Protein AF-A0A7S4MJK7-F1 (afdb_monomer_lite)

Foldseek 3Di:
DPPDPDDPVNVVVCVVCVVVCVVLVPQDDCPPPVNPSSVVVVVVVLVVVVVVQLVVLQVVCVVVVHDSVVSCVVCVCCVQVVVLVVVLVVLCVVDPVSPVSVVSVVVSVCCCCCVVPVVVVVVQVVCCVVPVPPCPVVVCVVCVPPPPDDPPDDSD

Organism: NCBI:txid72548

Secondary structure (DSSP, 8-state):
---PPPPHHHHHHHHHHHHHHHHHTTSPPTTGGGGHHHHHHHHHHHHHHHHHHHHHHHHHHHHHT--HHHHHHHHHHHHHHHHHHHHHHHHHHH-TT-HHHHHHHHHHHHHIIIIIIIHHHHHHHHHHHHH-TT-HHHHHHHHTTSTT--TT----

Sequence (156 aa):
ETDEAPTKVDWVLHSVCLPWKLLFATCPPPTYGGGWYCFGVSLGYIGLVTFFIQEVATMFGCVIGMAKACNAVVFVALGTSLPDTFASRTAAVDEDCADASIGNVTGSNSVNVLLGLGMPWLAAAVYWNFFGTGREDEWRARYMHEPWYSADMPVA

Radius of gyration: 21.7 Å; chains: 1; bounding box: 61×34×51 Å

pLDDT: mean 84.36, std 7.21, range [41.19, 92.62]

InterPro domains:
  IPR004836 Sodium/calcium exchanger protein [PR01259] (40-52)
  IPR004836 Sodium/calcium exchanger protein [PR01259] (53-64)
  IPR004836 Sodium/calcium exchanger protein [PR01259] (66-78)
  IPR004836 Sodium/calcium exchanger protein [PR01259] (79-92)
  IPR004837 Sodium/calcium exchanger membrane region [PF01699] (36-125)
  IPR044880 NCX, central ion-binding domain superfamily [G3DSA:1.20.1420.30] (6-145)
  IPR051171 Calcium/Cation Antiporter [PTHR11878] (4-136)

Structure (mmCIF, N/CA/C/O backbone):
data_AF-A0A7S4MJK7-F1
#
_entry.id   AF-A0A7S4MJK7-F1
#
loop_
_atom_site.group_PDB
_atom_site.id
_atom_site.type_symbol
_atom_site.label_atom_id
_atom_site.label_alt_id
_atom_site.label_comp_id
_atom_site.label_asym_id
_atom_site.label_entity_id
_atom_site.label_seq_id
_atom_site.pdbx_PDB_ins_code
_atom_site.Cartn_x
_atom_site.Cartn_y
_atom_site.Cartn_z
_atom_site.occupancy
_atom_site.B_iso_or_equiv
_atom_site.auth_seq_id
_atom_site.auth_comp_id
_atom_site.auth_asym_id
_atom_site.auth_atom_id
_atom_site.pdbx_PDB_model_num
ATOM 1 N N . GLU A 1 1 ? 24.699 -4.485 -27.325 1.00 41.19 1 GLU A N 1
ATOM 2 C CA . GLU A 1 1 ? 25.136 -4.598 -25.922 1.00 41.19 1 GLU A CA 1
ATOM 3 C C . GLU A 1 1 ? 26.614 -4.270 -25.854 1.00 41.19 1 GLU A C 1
ATOM 5 O O . GLU A 1 1 ? 27.413 -4.956 -26.478 1.00 41.19 1 GLU A O 1
ATOM 10 N N . THR A 1 2 ? 26.974 -3.159 -25.222 1.00 41.41 2 THR A N 1
ATOM 11 C CA . THR A 1 2 ? 28.366 -2.861 -24.876 1.00 41.41 2 THR A CA 1
ATOM 12 C C . THR A 1 2 ? 28.647 -3.513 -23.527 1.00 41.41 2 THR A C 1
ATOM 14 O O . THR A 1 2 ? 28.082 -3.083 -22.525 1.00 41.41 2 THR A O 1
ATOM 17 N N . ASP A 1 3 ? 29.478 -4.561 -23.519 1.00 54.44 3 ASP A N 1
ATOM 18 C CA . ASP A 1 3 ? 30.067 -5.173 -22.318 1.00 54.44 3 ASP A CA 1
ATOM 19 C C . ASP A 1 3 ? 30.994 -4.157 -21.626 1.00 54.44 3 ASP A C 1
ATOM 21 O O . ASP A 1 3 ? 32.219 -4.186 -21.759 1.00 54.44 3 ASP A O 1
ATOM 25 N N . GLU A 1 4 ? 30.406 -3.191 -20.927 1.00 68.31 4 GLU A N 1
ATOM 26 C CA . GLU A 1 4 ? 31.140 -2.297 -20.042 1.00 68.31 4 GLU A CA 1
ATOM 27 C C . GLU A 1 4 ? 31.339 -3.011 -18.698 1.00 68.31 4 GLU A C 1
ATOM 29 O O . GLU A 1 4 ? 30.401 -3.570 -18.126 1.00 68.31 4 GLU A O 1
ATOM 34 N N . ALA A 1 5 ? 32.582 -3.068 -18.211 1.00 76.50 5 ALA A N 1
ATOM 35 C CA . ALA A 1 5 ? 32.889 -3.767 -16.968 1.00 76.50 5 ALA A CA 1
ATOM 36 C C . ALA A 1 5 ? 32.091 -3.151 -15.799 1.00 76.50 5 ALA A C 1
ATOM 38 O O . ALA A 1 5 ? 32.057 -1.924 -15.675 1.00 76.50 5 ALA A O 1
ATOM 39 N N . PRO A 1 6 ? 31.483 -3.970 -14.919 1.00 75.69 6 PRO A N 1
ATOM 40 C CA . PRO A 1 6 ? 30.599 -3.478 -13.869 1.00 75.69 6 PRO A CA 1
ATOM 41 C C . PRO A 1 6 ? 31.327 -2.499 -12.949 1.00 75.69 6 PRO A C 1
ATOM 43 O O . PRO A 1 6 ? 32.404 -2.784 -12.411 1.00 75.69 6 PRO A O 1
ATOM 46 N N . THR A 1 7 ? 30.709 -1.341 -12.741 1.00 86.44 7 THR A N 1
ATOM 47 C CA . THR A 1 7 ? 31.225 -0.289 -11.870 1.00 86.44 7 THR A CA 1
ATOM 48 C C . THR A 1 7 ? 31.225 -0.788 -10.421 1.00 86.44 7 THR A C 1
ATOM 50 O O . THR A 1 7 ? 30.446 -1.660 -10.034 1.00 86.44 7 THR A O 1
ATOM 53 N N . LYS A 1 8 ? 32.069 -0.220 -9.547 1.00 85.31 8 LYS A N 1
ATOM 54 C CA . LYS A 1 8 ? 32.051 -0.547 -8.101 1.00 85.31 8 LYS A CA 1
ATOM 55 C C . LYS A 1 8 ? 30.657 -0.377 -7.480 1.00 85.31 8 LYS A C 1
ATOM 57 O O . LYS A 1 8 ? 30.301 -1.105 -6.559 1.00 85.31 8 LYS A O 1
ATOM 62 N N . VAL A 1 9 ? 29.879 0.568 -8.007 1.00 84.69 9 VAL A N 1
ATOM 63 C CA . VAL A 1 9 ? 28.481 0.806 -7.633 1.00 84.69 9 VAL A CA 1
ATOM 64 C C . VAL A 1 9 ? 27.597 -0.385 -8.014 1.00 84.69 9 VAL A C 1
ATOM 66 O O . VAL A 1 9 ? 26.815 -0.830 -7.179 1.00 84.69 9 VAL A O 1
ATOM 69 N N . ASP A 1 10 ? 27.782 -0.973 -9.196 1.00 84.31 10 ASP A N 1
ATOM 70 C CA . ASP A 1 10 ? 27.015 -2.139 -9.655 1.00 84.31 10 ASP A CA 1
ATOM 71 C C . ASP A 1 10 ? 27.277 -3.366 -8.781 1.00 84.31 10 ASP A C 1
ATOM 73 O O . ASP A 1 10 ? 26.349 -4.090 -8.432 1.00 84.31 10 ASP A O 1
ATOM 77 N N . TRP A 1 11 ? 28.524 -3.566 -8.347 1.00 84.19 11 TRP A N 1
ATOM 78 C CA . TRP A 1 11 ? 28.881 -4.641 -7.415 1.00 84.19 11 TRP A CA 1
ATOM 79 C C . TRP A 1 11 ? 28.247 -4.475 -6.032 1.00 84.19 11 TRP A C 1
ATOM 81 O O . TRP A 1 11 ? 27.766 -5.449 -5.442 1.00 84.19 11 TRP A O 1
ATOM 91 N N . VAL A 1 12 ? 28.217 -3.246 -5.513 1.00 89.38 12 VAL A N 1
ATOM 92 C CA . VAL A 1 12 ? 27.559 -2.938 -4.237 1.00 89.38 12 VAL A CA 1
ATOM 93 C C . VAL A 1 12 ? 26.049 -3.140 -4.359 1.00 89.38 12 VAL A C 1
ATOM 95 O O . VAL A 1 12 ? 25.461 -3.850 -3.544 1.00 89.38 12 VAL A O 1
ATOM 98 N N . LEU A 1 13 ? 25.426 -2.597 -5.408 1.00 84.12 13 LEU A N 1
ATOM 99 C CA . LEU A 1 13 ? 23.997 -2.763 -5.679 1.00 84.12 13 LEU A CA 1
ATOM 100 C C . LEU A 1 13 ? 23.624 -4.234 -5.867 1.00 84.12 13 LEU A C 1
ATOM 102 O O . LEU A 1 13 ? 22.617 -4.688 -5.322 1.00 84.12 13 LEU A O 1
ATOM 106 N N . HIS A 1 14 ? 24.452 -5.000 -6.581 1.00 85.31 14 HIS A N 1
ATOM 107 C CA . HIS A 1 14 ? 24.246 -6.429 -6.769 1.00 85.31 14 HIS A CA 1
ATOM 108 C C . HIS A 1 14 ? 24.259 -7.169 -5.432 1.00 85.31 14 HIS A C 1
ATOM 110 O O . HIS A 1 14 ? 23.357 -7.961 -5.184 1.00 85.31 14 HIS A O 1
ATOM 116 N N . SER A 1 15 ? 25.228 -6.874 -4.562 1.00 88.12 15 SER A N 1
ATOM 117 C CA . SER A 1 15 ? 25.363 -7.507 -3.244 1.00 88.12 15 SER A CA 1
ATOM 118 C C . SER A 1 15 ? 24.182 -7.188 -2.321 1.00 88.12 15 SER A C 1
ATOM 120 O O . SER A 1 15 ? 23.669 -8.079 -1.649 1.00 88.12 15 SER A O 1
ATOM 122 N N . VAL A 1 16 ? 23.703 -5.940 -2.330 1.00 88.25 16 VAL A N 1
ATOM 123 C CA . VAL A 1 16 ? 22.539 -5.504 -1.536 1.00 88.25 16 VAL A CA 1
ATOM 124 C C . VAL A 1 16 ? 21.237 -6.120 -2.056 1.00 88.25 16 VAL A C 1
ATOM 126 O O . VAL A 1 16 ? 20.387 -6.523 -1.267 1.00 88.25 16 VAL A O 1
ATOM 129 N N . CYS A 1 17 ? 21.082 -6.248 -3.375 1.00 85.62 17 CYS A N 1
ATOM 130 C CA . CYS A 1 17 ? 19.888 -6.839 -3.982 1.00 85.62 17 CYS A CA 1
ATOM 131 C C . CYS A 1 17 ? 19.915 -8.374 -4.009 1.00 85.62 17 CYS A C 1
ATOM 133 O O . CYS A 1 17 ? 18.902 -8.987 -4.335 1.00 85.62 17 CYS A O 1
ATOM 135 N N . LEU A 1 18 ? 21.048 -9.012 -3.706 1.00 87.38 18 LEU A N 1
ATOM 136 C CA . LEU A 1 18 ? 21.237 -10.461 -3.830 1.00 87.38 18 LEU A CA 1
ATOM 137 C C . LEU A 1 18 ? 20.228 -11.270 -2.993 1.00 87.38 18 LEU A C 1
ATOM 139 O O . LEU A 1 18 ? 19.605 -12.174 -3.553 1.00 87.38 18 LEU A O 1
ATOM 143 N N . PRO A 1 19 ? 19.967 -10.932 -1.711 1.00 86.38 19 PRO A N 1
ATOM 144 C CA . PRO A 1 19 ? 18.954 -11.627 -0.915 1.00 86.38 19 PRO A CA 1
ATOM 145 C C . PRO A 1 19 ? 17.555 -11.517 -1.529 1.00 86.38 19 PRO A C 1
ATOM 147 O O . PRO A 1 19 ? 16.810 -12.492 -1.556 1.00 86.38 19 PRO A O 1
ATOM 150 N N . TRP A 1 20 ? 17.224 -10.346 -2.079 1.00 82.62 20 TRP A N 1
ATOM 151 C CA . TRP A 1 20 ? 15.952 -10.100 -2.754 1.00 82.62 20 TRP A CA 1
ATOM 152 C C . TRP A 1 20 ? 15.847 -10.930 -4.037 1.00 82.62 20 TRP A C 1
ATOM 154 O O . TRP A 1 20 ? 14.876 -11.650 -4.233 1.00 82.62 20 TRP A O 1
ATOM 164 N N . LYS A 1 21 ? 16.891 -10.938 -4.873 1.00 83.44 21 LYS A N 1
ATOM 165 C CA . LYS A 1 21 ? 16.938 -11.758 -6.093 1.00 83.44 21 LYS A CA 1
ATOM 166 C C . LYS A 1 21 ? 16.749 -13.245 -5.797 1.00 83.44 21 LYS A C 1
ATOM 168 O O . LYS A 1 21 ? 16.014 -13.904 -6.520 1.00 83.44 21 LYS A O 1
ATOM 173 N N . LEU A 1 22 ? 17.367 -13.761 -4.734 1.00 85.44 22 LEU A N 1
ATOM 174 C CA . LEU A 1 22 ? 17.200 -15.156 -4.319 1.00 85.44 22 LEU A CA 1
ATOM 175 C C . LEU A 1 22 ? 15.790 -15.447 -3.795 1.00 85.44 22 LEU A C 1
ATOM 177 O O . LEU A 1 22 ? 15.241 -16.504 -4.093 1.00 85.44 22 LEU A O 1
ATOM 181 N N . LEU A 1 23 ? 15.190 -14.511 -3.058 1.00 83.38 23 LEU A N 1
ATOM 182 C CA . LEU A 1 23 ? 13.820 -14.641 -2.565 1.00 83.38 23 LEU A CA 1
ATOM 183 C C . LEU A 1 23 ? 12.822 -14.744 -3.732 1.00 83.38 23 LEU A C 1
ATOM 185 O O . LEU A 1 23 ? 12.027 -15.682 -3.780 1.00 83.38 23 LEU A O 1
ATOM 189 N N . PHE A 1 24 ? 12.912 -13.833 -4.707 1.00 82.00 24 PHE A N 1
ATOM 190 C CA . PHE A 1 24 ? 12.029 -13.810 -5.881 1.00 82.00 24 PHE A CA 1
ATOM 191 C C . PHE A 1 24 ? 12.379 -14.845 -6.949 1.00 82.00 24 PHE A C 1
ATOM 193 O O . PHE A 1 24 ? 11.539 -15.138 -7.794 1.00 82.00 24 PHE A O 1
ATOM 200 N N . ALA A 1 25 ? 13.563 -15.460 -6.903 1.00 81.88 25 ALA A N 1
ATOM 201 C CA . ALA A 1 25 ? 13.911 -16.573 -7.789 1.00 81.88 25 ALA A CA 1
ATOM 202 C C . ALA A 1 25 ? 13.026 -17.813 -7.567 1.00 81.88 25 ALA A C 1
ATOM 204 O O . ALA A 1 25 ? 12.972 -18.691 -8.424 1.00 81.88 25 ALA A O 1
ATOM 205 N N . THR A 1 26 ? 12.323 -17.888 -6.435 1.00 82.88 26 THR A N 1
ATOM 206 C CA . THR A 1 26 ? 11.341 -18.946 -6.161 1.00 82.88 26 THR A CA 1
ATOM 207 C C . THR A 1 26 ? 9.999 -18.726 -6.870 1.00 82.88 26 THR A C 1
ATOM 209 O O . THR A 1 26 ? 9.176 -19.643 -6.906 1.00 82.88 26 THR A O 1
ATOM 212 N N . CYS A 1 27 ? 9.765 -17.546 -7.461 1.00 82.62 27 CYS A N 1
ATOM 213 C CA . CYS A 1 27 ? 8.586 -17.307 -8.283 1.00 82.62 27 CYS A CA 1
ATOM 214 C C . CYS A 1 27 ? 8.628 -18.210 -9.529 1.00 82.62 27 CYS A C 1
ATOM 216 O O . CYS A 1 27 ? 9.633 -18.222 -10.246 1.00 82.62 27 CYS A O 1
ATOM 218 N N . PRO A 1 28 ? 7.553 -18.966 -9.815 1.00 82.50 28 PRO A N 1
ATOM 219 C CA . PRO A 1 28 ? 7.525 -19.859 -10.961 1.00 82.50 28 PRO A CA 1
ATOM 220 C C . PRO A 1 28 ? 7.600 -19.057 -12.268 1.00 82.50 28 PRO A C 1
ATOM 222 O O . PRO A 1 28 ? 7.060 -17.951 -12.341 1.00 82.50 28 PRO A O 1
ATOM 225 N N . PRO A 1 29 ? 8.237 -19.604 -13.318 1.00 81.81 29 PRO A N 1
ATOM 226 C CA . PRO A 1 29 ? 8.400 -18.893 -14.575 1.00 81.81 29 PRO A CA 1
ATOM 227 C C . PRO A 1 29 ? 7.040 -18.599 -15.235 1.00 81.81 29 PRO A C 1
ATOM 229 O O . PRO A 1 29 ? 6.120 -19.423 -15.170 1.00 81.81 29 PRO A O 1
ATOM 232 N N . PRO A 1 30 ? 6.906 -17.458 -15.936 1.00 76.62 30 PRO A N 1
ATOM 233 C CA . PRO A 1 30 ? 5.644 -17.016 -16.538 1.00 76.62 30 PRO A CA 1
ATOM 234 C C . PRO A 1 30 ? 5.168 -17.908 -17.696 1.00 76.62 30 PRO A C 1
ATOM 236 O O . PRO A 1 30 ? 4.023 -17.809 -18.128 1.00 76.62 30 PRO A O 1
ATOM 239 N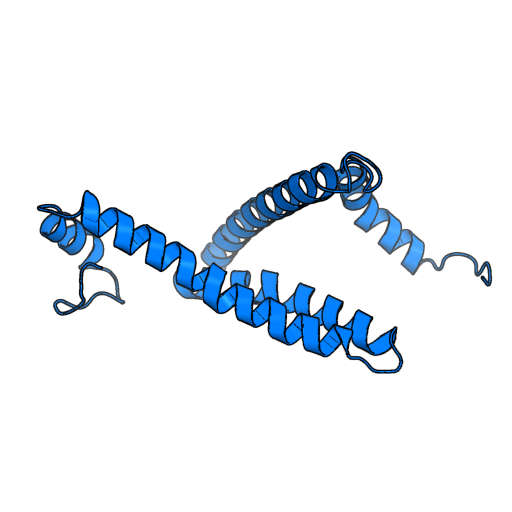 N . THR A 1 31 ? 6.017 -18.814 -18.185 1.00 80.12 31 THR A N 1
ATOM 240 C CA . THR A 1 31 ? 5.684 -19.796 -19.226 1.00 80.12 31 THR A CA 1
ATOM 241 C C . THR A 1 31 ? 4.824 -20.952 -18.712 1.00 80.12 31 THR A C 1
ATOM 243 O O . THR A 1 31 ? 4.246 -21.689 -19.511 1.00 80.12 31 THR A O 1
ATOM 246 N N . TYR A 1 32 ? 4.705 -21.132 -17.394 1.00 78.12 32 TYR A N 1
ATOM 247 C CA . TYR A 1 32 ? 3.906 -22.206 -16.807 1.00 78.12 32 TYR A CA 1
ATOM 248 C C . TYR A 1 32 ? 2.438 -21.799 -16.659 1.00 78.12 32 TYR A C 1
ATOM 250 O O . TYR A 1 32 ? 2.118 -20.754 -16.093 1.00 78.12 32 TYR A O 1
ATOM 258 N N . GLY A 1 33 ? 1.528 -22.646 -17.154 1.00 77.69 33 GLY A N 1
ATOM 259 C CA . GLY A 1 33 ? 0.081 -22.491 -16.956 1.00 77.69 33 GLY A CA 1
ATOM 260 C C . GLY A 1 33 ? -0.500 -21.168 -17.470 1.00 77.69 33 GLY A C 1
ATOM 261 O O . GLY A 1 33 ? -1.453 -20.664 -16.883 1.00 77.69 33 GLY A O 1
ATOM 262 N N . GLY A 1 34 ? 0.096 -20.572 -18.509 1.00 83.00 34 GLY A N 1
ATOM 263 C CA . GLY A 1 34 ? -0.331 -19.272 -19.043 1.00 83.00 34 GLY A CA 1
ATOM 264 C C . GLY A 1 34 ? -0.034 -18.082 -18.124 1.00 83.00 34 GLY A C 1
ATOM 265 O O . GLY A 1 34 ? -0.677 -17.047 -18.254 1.00 83.00 34 GLY A O 1
ATOM 266 N N . GLY A 1 35 ? 0.895 -18.230 -17.173 1.00 82.62 35 GLY A N 1
ATOM 267 C CA . GLY A 1 35 ? 1.332 -17.156 -16.277 1.00 82.62 35 GLY A CA 1
ATOM 268 C C . GLY A 1 35 ? 0.523 -17.023 -14.984 1.00 82.62 35 GLY A C 1
ATOM 269 O O . GLY A 1 35 ? 0.947 -16.305 -14.081 1.00 82.62 35 GLY A O 1
ATOM 270 N N . TRP A 1 36 ? -0.582 -17.759 -14.828 1.00 83.94 36 TRP A N 1
ATOM 271 C CA . TRP A 1 36 ? -1.444 -17.670 -13.640 1.00 83.94 36 TRP A CA 1
ATOM 272 C C . TRP A 1 36 ? -0.733 -18.038 -12.333 1.00 83.94 36 TRP A C 1
ATOM 274 O O . TRP A 1 36 ? -0.938 -17.382 -11.313 1.00 83.94 36 TRP A O 1
ATOM 284 N N . TYR A 1 37 ? 0.144 -19.046 -12.354 1.00 86.06 37 TYR A N 1
ATOM 285 C CA . TYR A 1 37 ? 0.924 -19.430 -11.172 1.00 86.06 37 TYR A CA 1
ATOM 286 C C . TYR A 1 37 ? 1.958 -18.368 -10.794 1.00 86.06 37 TYR A C 1
ATOM 288 O O . TYR A 1 37 ? 2.117 -18.064 -9.614 1.00 86.06 37 TYR A O 1
ATOM 296 N N . CYS A 1 38 ? 2.624 -17.771 -11.787 1.00 86.62 38 CYS A N 1
ATOM 297 C CA . CYS A 1 38 ? 3.541 -16.652 -11.570 1.00 86.62 38 CYS A CA 1
ATOM 298 C C . CYS A 1 38 ? 2.793 -15.469 -10.947 1.00 86.62 38 CYS A C 1
ATOM 300 O O . CYS A 1 38 ? 3.240 -14.916 -9.944 1.00 86.62 38 CYS A O 1
ATOM 302 N N . PHE A 1 39 ? 1.613 -15.144 -11.480 1.00 86.88 39 PHE A N 1
ATOM 303 C CA . PHE A 1 39 ? 0.772 -14.073 -10.963 1.00 86.88 39 PHE A CA 1
ATOM 304 C C . PHE A 1 39 ? 0.367 -14.318 -9.501 1.00 86.88 39 PHE A C 1
ATOM 306 O O . PHE A 1 39 ? 0.651 -13.486 -8.642 1.00 86.88 39 PHE A O 1
ATOM 313 N N . GLY A 1 40 ? -0.199 -15.487 -9.184 1.00 89.00 40 GLY A N 1
ATOM 314 C CA . GLY A 1 40 ? -0.644 -15.812 -7.824 1.00 89.00 40 GLY A CA 1
ATOM 315 C C . GLY A 1 40 ? 0.485 -15.829 -6.788 1.00 89.00 40 GLY A C 1
ATOM 316 O O . GLY A 1 40 ? 0.342 -15.253 -5.710 1.00 89.00 40 GLY A O 1
ATOM 317 N N . VAL A 1 41 ? 1.628 -16.440 -7.118 1.00 89.12 41 VAL A N 1
ATOM 318 C CA . VAL A 1 41 ? 2.790 -16.486 -6.215 1.00 89.12 41 VAL A CA 1
ATOM 319 C C . VAL A 1 41 ? 3.380 -15.090 -6.010 1.00 89.12 41 VAL A C 1
ATOM 321 O O . VAL A 1 41 ? 3.706 -14.728 -4.880 1.00 89.12 41 VAL A O 1
ATOM 324 N N . SER A 1 42 ? 3.457 -14.276 -7.067 1.00 89.00 42 SER A N 1
ATOM 325 C CA . SER A 1 42 ? 3.952 -12.899 -6.962 1.00 89.00 42 SER A CA 1
ATOM 326 C C . SER A 1 42 ? 3.048 -12.019 -6.090 1.00 89.00 42 SER A C 1
ATOM 328 O O . SER A 1 42 ? 3.551 -11.304 -5.225 1.00 89.00 42 SER A O 1
ATOM 330 N N . LEU A 1 43 ? 1.721 -12.145 -6.225 1.00 88.69 43 LEU A N 1
ATOM 331 C CA . LEU A 1 43 ? 0.749 -11.455 -5.375 1.00 88.69 43 LEU A CA 1
ATOM 332 C C . LEU A 1 43 ? 0.918 -11.850 -3.898 1.00 88.69 43 LEU A C 1
ATOM 334 O O . LEU A 1 43 ? 0.900 -10.992 -3.016 1.00 88.69 43 LEU A O 1
ATOM 338 N N . GLY A 1 44 ? 1.134 -13.143 -3.631 1.00 90.25 44 GLY A N 1
ATOM 339 C CA . GLY A 1 44 ? 1.402 -13.654 -2.285 1.00 90.25 44 GLY A CA 1
ATOM 340 C C . GLY A 1 44 ? 2.690 -13.089 -1.682 1.00 90.25 44 GLY A C 1
ATOM 341 O O . GLY A 1 44 ? 2.695 -12.677 -0.523 1.00 90.25 44 GLY A O 1
ATOM 342 N N . TYR A 1 45 ? 3.762 -13.004 -2.473 1.00 89.44 45 TYR A N 1
ATOM 343 C CA . TYR A 1 45 ? 5.018 -12.389 -2.045 1.00 89.44 45 TYR A CA 1
ATOM 344 C C . TYR A 1 45 ? 4.866 -10.903 -1.718 1.00 89.44 45 TYR A C 1
ATOM 346 O O . TYR A 1 45 ? 5.379 -10.459 -0.690 1.00 89.44 45 TYR A O 1
ATOM 354 N N . ILE A 1 46 ? 4.148 -10.149 -2.557 1.00 88.50 46 ILE A N 1
ATOM 355 C CA . ILE A 1 46 ? 3.848 -8.736 -2.297 1.00 88.50 46 ILE A CA 1
ATOM 356 C C . ILE A 1 46 ? 3.096 -8.616 -0.969 1.00 88.50 46 ILE A C 1
ATOM 358 O O . ILE A 1 46 ? 3.540 -7.883 -0.093 1.00 88.50 46 ILE A O 1
ATOM 362 N N . GLY A 1 47 ? 2.033 -9.400 -0.766 1.00 88.56 47 GLY A N 1
ATOM 363 C CA . GLY A 1 47 ? 1.270 -9.392 0.486 1.00 88.56 47 GLY A CA 1
ATOM 364 C C . GLY A 1 47 ? 2.121 -9.714 1.719 1.00 88.56 47 GLY A C 1
ATOM 365 O O . GLY A 1 47 ? 2.036 -9.014 2.728 1.00 88.56 47 GLY A O 1
ATOM 366 N N . LEU A 1 48 ? 2.986 -10.730 1.631 1.00 89.44 48 LEU A N 1
ATOM 367 C CA . LEU A 1 48 ? 3.879 -11.120 2.723 1.00 89.44 48 LEU A CA 1
ATOM 368 C C . LEU A 1 48 ? 4.873 -10.007 3.074 1.00 89.44 48 LEU A C 1
ATOM 370 O O . LEU A 1 48 ? 5.046 -9.674 4.245 1.00 89.44 48 LEU A O 1
ATOM 374 N N . VAL A 1 49 ? 5.531 -9.426 2.070 1.00 88.81 49 VAL A N 1
ATOM 375 C CA . VAL A 1 49 ? 6.515 -8.366 2.303 1.00 88.81 49 VAL A CA 1
ATOM 376 C C . VAL A 1 49 ? 5.836 -7.107 2.834 1.00 88.81 49 VAL A C 1
ATOM 378 O O . VAL A 1 49 ? 6.320 -6.525 3.803 1.00 88.81 49 VAL A O 1
ATOM 381 N N . THR A 1 50 ? 4.698 -6.715 2.260 1.00 87.75 50 THR A N 1
ATOM 382 C CA . THR A 1 50 ? 3.920 -5.564 2.730 1.00 87.75 50 THR A CA 1
ATOM 383 C C . THR A 1 50 ? 3.495 -5.734 4.186 1.00 87.75 50 THR A C 1
ATOM 385 O O . THR A 1 50 ? 3.605 -4.781 4.955 1.00 87.75 50 THR A O 1
ATOM 388 N N . PHE A 1 51 ? 3.097 -6.942 4.601 1.00 88.62 51 PHE A N 1
ATOM 389 C CA . PHE A 1 51 ? 2.787 -7.237 6.001 1.00 88.62 51 PHE A CA 1
ATOM 390 C C . PHE A 1 51 ? 3.985 -6.970 6.926 1.00 88.62 51 PHE A C 1
ATOM 392 O O . PHE A 1 51 ? 3.865 -6.215 7.888 1.00 88.62 51 PHE A O 1
ATOM 399 N N . PHE A 1 52 ? 5.167 -7.508 6.609 1.00 89.56 52 PHE A N 1
ATOM 400 C CA . PHE A 1 52 ? 6.364 -7.269 7.424 1.00 89.56 52 PHE A CA 1
ATOM 401 C C . PHE A 1 52 ? 6.780 -5.795 7.456 1.00 89.56 52 PHE A C 1
ATOM 403 O O . PHE A 1 52 ? 7.158 -5.284 8.511 1.00 89.56 52 PHE A O 1
ATOM 410 N N . ILE A 1 53 ? 6.693 -5.095 6.321 1.00 89.06 53 ILE A N 1
ATOM 411 C CA . ILE A 1 53 ? 6.987 -3.659 6.249 1.00 89.06 53 ILE A CA 1
ATOM 412 C C . ILE A 1 53 ? 6.028 -2.873 7.148 1.00 89.06 53 ILE A C 1
ATOM 414 O O . ILE A 1 53 ? 6.470 -1.971 7.858 1.00 89.06 53 ILE A O 1
ATOM 418 N N . GLN A 1 54 ? 4.740 -3.225 7.164 1.00 87.50 54 GLN A N 1
ATOM 419 C CA . GLN A 1 54 ? 3.740 -2.562 7.999 1.00 87.50 54 GLN A CA 1
ATOM 420 C C . GLN A 1 54 ? 4.018 -2.745 9.498 1.00 87.50 54 GLN A C 1
ATOM 422 O O . GLN A 1 54 ? 3.892 -1.787 10.266 1.00 87.50 54 GLN A O 1
ATOM 427 N N . GLU A 1 55 ? 4.436 -3.938 9.923 1.00 90.62 55 GLU A N 1
ATOM 428 C CA . GLU A 1 55 ? 4.813 -4.201 11.318 1.00 90.62 55 GLU A CA 1
ATOM 429 C C . GLU A 1 55 ? 6.016 -3.345 11.741 1.00 90.62 55 GLU A C 1
ATOM 431 O O . GLU A 1 55 ? 5.977 -2.649 12.761 1.00 90.62 55 GLU A O 1
ATOM 436 N N . VAL A 1 56 ? 7.066 -3.303 10.913 1.00 90.38 56 VAL A N 1
ATOM 437 C CA . VAL A 1 56 ? 8.254 -2.473 11.173 1.00 90.38 56 VAL A CA 1
ATOM 438 C C . VAL A 1 56 ? 7.901 -0.982 11.180 1.00 90.38 56 VAL A C 1
ATOM 440 O O . VAL A 1 56 ? 8.329 -0.251 12.075 1.00 90.38 56 VAL A O 1
ATOM 443 N N . ALA A 1 57 ? 7.079 -0.528 10.233 1.00 89.62 57 ALA A N 1
ATOM 444 C CA . ALA A 1 57 ? 6.608 0.852 10.161 1.00 89.62 57 ALA A CA 1
ATOM 445 C C . ALA A 1 57 ? 5.777 1.248 11.389 1.00 89.62 57 ALA A C 1
ATOM 447 O O . ALA A 1 57 ? 5.875 2.376 11.873 1.00 89.62 57 ALA A O 1
ATOM 448 N N . THR A 1 58 ? 4.978 0.329 11.932 1.00 88.19 58 THR A N 1
ATOM 449 C CA . THR A 1 58 ? 4.197 0.569 13.153 1.00 88.19 58 THR A CA 1
ATOM 450 C C . THR A 1 58 ? 5.107 0.740 14.365 1.00 88.19 58 THR A C 1
ATOM 452 O O . THR A 1 58 ? 4.941 1.694 15.125 1.00 88.19 58 THR A O 1
ATOM 455 N N . MET A 1 59 ? 6.122 -0.116 14.509 1.00 90.44 59 MET A N 1
ATOM 456 C CA . MET A 1 59 ? 7.122 0.015 15.574 1.00 90.44 59 MET A CA 1
ATOM 457 C C . MET A 1 59 ? 7.897 1.332 15.468 1.00 90.44 59 MET A C 1
ATOM 459 O O . MET A 1 59 ? 8.095 2.019 16.469 1.00 90.44 59 MET A O 1
ATOM 463 N N . PHE A 1 60 ? 8.282 1.724 14.255 1.00 90.06 60 PHE A N 1
ATOM 464 C CA . PHE A 1 60 ? 8.964 2.990 14.000 1.00 90.06 60 PHE A CA 1
ATOM 465 C C . PHE A 1 60 ? 8.086 4.209 14.332 1.00 90.06 60 PHE A C 1
ATOM 467 O O . PHE A 1 60 ? 8.542 5.134 15.005 1.00 90.06 60 PHE A O 1
ATOM 474 N N . GLY A 1 61 ? 6.807 4.183 13.944 1.00 88.56 61 GLY A N 1
ATOM 475 C CA . GLY A 1 61 ? 5.834 5.222 14.289 1.00 88.56 61 GLY A CA 1
ATOM 476 C C . GLY A 1 61 ? 5.667 5.409 15.799 1.00 88.56 61 GLY A C 1
ATOM 477 O O . GLY A 1 61 ? 5.595 6.544 16.273 1.00 88.56 61 GLY A O 1
ATOM 478 N N . CYS A 1 62 ? 5.693 4.313 16.565 1.00 88.06 62 CYS A N 1
ATOM 479 C CA . CYS A 1 62 ? 5.677 4.354 18.029 1.00 88.06 62 CYS A CA 1
ATOM 480 C C . CYS A 1 62 ? 6.925 5.035 18.614 1.00 88.06 62 CYS A C 1
ATOM 482 O O . CYS A 1 62 ? 6.797 5.798 19.568 1.00 88.06 62 CYS A O 1
ATOM 484 N N . VAL A 1 63 ? 8.114 4.805 18.042 1.00 91.31 63 VAL A N 1
ATOM 485 C CA . VAL A 1 63 ? 9.371 5.432 18.503 1.00 91.31 63 VAL A CA 1
ATOM 486 C C . VAL A 1 63 ? 9.376 6.942 18.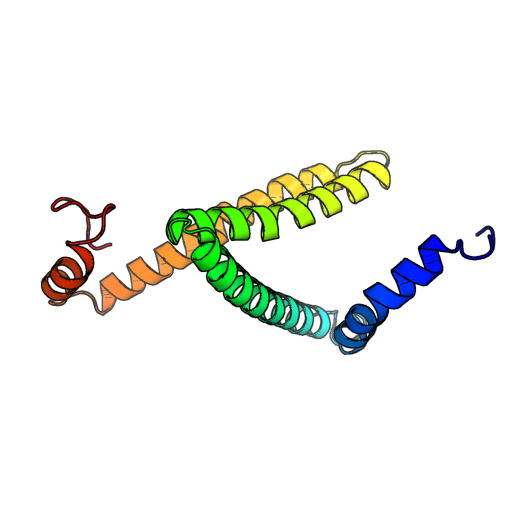254 1.00 91.31 63 VAL A C 1
ATOM 488 O O . VAL A 1 63 ? 9.873 7.699 19.081 1.00 91.31 63 VAL A O 1
ATOM 491 N N . ILE A 1 64 ? 8.795 7.390 17.139 1.00 90.44 64 ILE A N 1
ATOM 492 C CA . ILE A 1 64 ? 8.700 8.818 16.788 1.00 90.44 64 ILE A CA 1
ATOM 493 C C . ILE A 1 64 ? 7.549 9.521 17.529 1.00 90.44 64 ILE A C 1
ATOM 495 O O . ILE A 1 64 ? 7.494 10.749 17.566 1.00 90.44 64 ILE A O 1
ATOM 499 N N . GLY A 1 65 ? 6.633 8.768 18.146 1.00 87.75 65 GLY A N 1
ATOM 500 C CA . GLY A 1 65 ? 5.448 9.321 18.806 1.00 87.75 65 GLY A CA 1
ATOM 501 C C . GLY A 1 65 ? 4.381 9.810 17.821 1.00 87.75 65 GLY A C 1
ATOM 502 O O . GLY A 1 65 ? 3.598 10.701 18.146 1.00 87.75 65 GLY A O 1
ATOM 503 N N . MET A 1 66 ? 4.345 9.253 16.607 1.00 87.56 66 MET A N 1
ATOM 504 C CA . MET A 1 66 ? 3.369 9.629 15.586 1.00 87.56 66 MET A CA 1
ATOM 505 C C . MET A 1 66 ? 2.033 8.907 15.813 1.00 87.56 66 MET A C 1
ATOM 507 O O . MET A 1 66 ? 1.995 7.729 16.172 1.00 87.56 66 MET A O 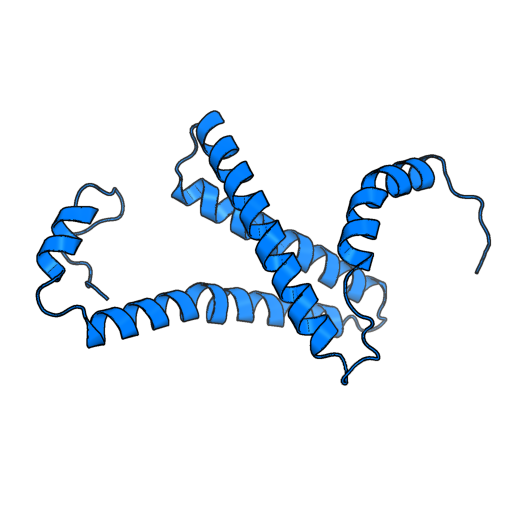1
ATOM 511 N N . ALA A 1 67 ? 0.914 9.601 15.581 1.00 86.19 67 ALA A N 1
ATOM 512 C CA . ALA A 1 67 ? -0.413 9.000 15.692 1.00 86.19 67 ALA A CA 1
ATOM 513 C C . ALA A 1 67 ? -0.550 7.795 14.743 1.00 86.19 67 ALA A C 1
ATOM 515 O O . ALA A 1 67 ? -0.175 7.882 13.573 1.00 86.19 67 ALA A O 1
ATOM 516 N N . LYS A 1 68 ? -1.134 6.689 15.227 1.00 82.31 68 LYS A N 1
ATOM 517 C CA . LYS A 1 68 ? -1.260 5.428 14.469 1.00 82.31 68 LYS A CA 1
ATOM 518 C C . LYS A 1 68 ? -1.945 5.613 13.112 1.00 82.31 68 LYS A C 1
ATOM 520 O O . LYS A 1 68 ? -1.489 5.043 12.127 1.00 82.31 68 LYS A O 1
ATOM 525 N N . ALA A 1 69 ? -2.990 6.443 13.056 1.00 82.81 69 ALA A N 1
ATOM 526 C CA . ALA A 1 69 ? -3.699 6.756 11.817 1.00 82.81 69 ALA A CA 1
ATOM 527 C C . ALA A 1 69 ? -2.794 7.476 10.803 1.00 82.81 69 ALA A C 1
ATOM 529 O O . ALA A 1 69 ? -2.687 7.041 9.660 1.00 82.81 69 ALA A O 1
ATOM 530 N N . CYS A 1 70 ? -2.074 8.520 11.229 1.00 85.50 70 CYS A N 1
ATOM 531 C CA . CYS A 1 70 ? -1.122 9.222 10.364 1.00 85.50 70 CYS A CA 1
ATOM 532 C C . CYS A 1 70 ? 0.019 8.304 9.911 1.00 85.50 70 CYS A C 1
ATOM 534 O O . CYS A 1 70 ? 0.391 8.327 8.743 1.00 85.50 70 CYS A O 1
ATOM 536 N N . ASN A 1 71 ? 0.538 7.464 10.813 1.00 88.56 71 ASN A N 1
ATOM 537 C CA . ASN A 1 71 ? 1.574 6.488 10.494 1.00 88.56 71 ASN A CA 1
ATOM 538 C C . ASN A 1 71 ? 1.118 5.516 9.405 1.00 88.56 71 ASN A C 1
ATOM 540 O O . ASN A 1 71 ? 1.797 5.364 8.393 1.00 88.56 71 ASN A O 1
ATOM 544 N N . ALA A 1 72 ? -0.059 4.915 9.577 1.00 83.75 72 ALA A N 1
ATOM 545 C CA . ALA A 1 72 ? -0.627 4.011 8.590 1.00 83.75 72 ALA A CA 1
ATOM 546 C C . ALA A 1 72 ? -0.807 4.704 7.231 1.00 83.75 72 ALA A C 1
ATOM 548 O O . ALA A 1 72 ? -0.325 4.190 6.229 1.00 83.75 72 ALA A O 1
ATOM 549 N N . VAL A 1 73 ? -1.414 5.896 7.192 1.00 85.38 73 VAL A N 1
ATOM 550 C CA . VAL A 1 73 ? -1.661 6.623 5.934 1.00 85.38 73 VAL A CA 1
ATOM 551 C C . VAL A 1 73 ? -0.359 6.979 5.216 1.00 85.38 73 VAL A C 1
ATOM 553 O O . VAL A 1 73 ? -0.254 6.752 4.016 1.00 85.38 73 VAL A O 1
ATOM 556 N N . VAL A 1 74 ? 0.650 7.491 5.927 1.00 88.69 74 VAL A N 1
ATOM 557 C CA . VAL A 1 74 ? 1.929 7.889 5.317 1.00 88.69 74 VAL A CA 1
ATOM 558 C C . VAL A 1 74 ? 2.680 6.679 4.770 1.00 88.69 74 VAL A C 1
ATOM 560 O O . VAL A 1 74 ? 3.116 6.709 3.624 1.00 88.69 74 VAL A O 1
ATOM 563 N N . PHE A 1 75 ? 2.814 5.602 5.545 1.00 86.44 75 PHE A N 1
ATOM 564 C CA . PHE A 1 75 ? 3.547 4.418 5.091 1.00 86.44 75 PHE A CA 1
ATOM 565 C C . PHE A 1 75 ? 2.808 3.650 3.993 1.00 86.44 75 PHE A C 1
ATOM 567 O O . PHE A 1 75 ? 3.455 3.168 3.067 1.00 86.44 75 PHE A O 1
ATOM 574 N N . VAL A 1 76 ? 1.473 3.589 4.037 1.00 84.31 76 VAL A N 1
ATOM 575 C CA . VAL A 1 76 ? 0.662 3.024 2.947 1.00 84.31 76 VAL A CA 1
ATOM 576 C C . VAL A 1 76 ? 0.790 3.874 1.683 1.00 84.31 76 VAL A C 1
ATOM 578 O O . VAL A 1 76 ? 1.038 3.328 0.608 1.00 84.31 76 VAL A O 1
ATOM 581 N N . ALA A 1 77 ? 0.687 5.202 1.794 1.00 85.00 77 ALA A N 1
ATOM 582 C CA . ALA A 1 77 ? 0.829 6.105 0.653 1.00 85.00 77 ALA A CA 1
ATOM 583 C C . ALA A 1 77 ? 2.234 6.025 0.039 1.00 85.00 77 ALA A C 1
ATOM 585 O O . ALA A 1 77 ? 2.364 5.891 -1.174 1.00 85.00 77 ALA A O 1
ATOM 586 N N . LEU A 1 78 ? 3.285 6.042 0.863 1.00 86.50 78 LEU A N 1
ATOM 587 C CA . LEU A 1 78 ? 4.668 5.899 0.402 1.00 86.50 78 LEU A CA 1
ATOM 588 C C . LEU A 1 78 ? 4.923 4.520 -0.216 1.00 86.50 78 LEU A C 1
ATOM 590 O O . LEU A 1 78 ? 5.533 4.432 -1.278 1.00 86.50 78 LEU A O 1
ATOM 594 N N . GLY A 1 79 ? 4.445 3.453 0.428 1.00 82.56 79 GLY A N 1
ATOM 595 C CA . GLY A 1 79 ? 4.657 2.072 -0.003 1.00 82.56 79 GLY A CA 1
ATOM 596 C C . GLY A 1 79 ? 3.963 1.709 -1.316 1.00 82.56 79 GLY A C 1
ATOM 597 O O . GLY A 1 79 ? 4.412 0.790 -1.991 1.00 82.56 79 GLY A O 1
ATOM 598 N N . THR A 1 80 ? 2.911 2.436 -1.697 1.00 84.62 80 THR A N 1
ATOM 599 C CA . THR A 1 80 ? 2.173 2.241 -2.959 1.00 84.62 80 THR A CA 1
ATOM 600 C C . THR A 1 80 ? 2.597 3.242 -4.035 1.00 84.62 80 THR A C 1
ATOM 602 O O . THR A 1 80 ? 2.947 2.856 -5.146 1.00 84.62 80 THR A O 1
ATOM 605 N N . SER A 1 81 ? 2.670 4.530 -3.692 1.00 86.12 81 SER A N 1
ATOM 606 C CA . SER A 1 81 ? 2.892 5.601 -4.671 1.00 86.12 81 SER A CA 1
ATOM 607 C C . SER A 1 81 ? 4.334 5.677 -5.170 1.00 86.12 81 SER A C 1
ATOM 609 O O . SER A 1 81 ? 4.556 6.069 -6.315 1.00 86.12 81 SER A O 1
ATOM 611 N N . LEU A 1 82 ? 5.334 5.326 -4.346 1.00 85.56 82 LEU A N 1
ATOM 612 C CA . LEU A 1 82 ? 6.735 5.343 -4.787 1.00 85.56 82 LEU A CA 1
ATOM 613 C C . LEU A 1 82 ? 7.006 4.274 -5.861 1.00 85.56 82 LEU A C 1
ATOM 615 O O . LEU A 1 82 ? 7.520 4.647 -6.919 1.00 85.56 82 LEU A O 1
ATOM 619 N N . PRO A 1 83 ? 6.639 2.988 -5.669 1.00 81.38 83 PRO A N 1
ATOM 620 C CA . PRO A 1 83 ? 6.735 1.990 -6.735 1.00 81.38 83 PRO A CA 1
ATOM 621 C C . PRO A 1 83 ? 5.957 2.373 -7.996 1.00 81.38 83 PRO A C 1
ATOM 623 O O . PRO A 1 83 ? 6.517 2.289 -9.087 1.00 81.38 83 PRO A O 1
ATOM 626 N N . ASP A 1 84 ? 4.719 2.860 -7.856 1.00 84.44 84 ASP A N 1
ATOM 627 C CA . ASP A 1 84 ? 3.891 3.288 -8.993 1.00 84.44 84 ASP A CA 1
ATOM 628 C C . ASP A 1 84 ? 4.549 4.423 -9.786 1.00 84.44 84 ASP A C 1
ATOM 630 O O . ASP A 1 84 ? 4.550 4.421 -11.020 1.00 84.44 84 ASP A O 1
ATOM 634 N N . THR A 1 85 ? 5.167 5.377 -9.084 1.00 85.00 85 THR A N 1
ATOM 635 C CA . THR A 1 85 ? 5.903 6.486 -9.702 1.00 85.00 85 THR A CA 1
ATOM 636 C C . THR A 1 85 ? 7.128 5.978 -10.454 1.00 85.00 85 THR A C 1
ATOM 638 O O . THR A 1 85 ? 7.375 6.417 -11.576 1.00 85.00 85 THR A O 1
ATOM 641 N N . PHE A 1 86 ? 7.889 5.040 -9.882 1.00 85.81 86 PHE A N 1
ATOM 642 C CA . PHE A 1 86 ? 9.043 4.455 -10.568 1.00 85.81 86 PHE A CA 1
ATOM 643 C C . PHE A 1 86 ? 8.629 3.654 -11.801 1.00 85.81 86 PHE A C 1
ATOM 645 O O . PHE A 1 86 ? 9.220 3.852 -12.858 1.00 85.81 86 PHE A O 1
ATOM 652 N N . ALA A 1 87 ? 7.585 2.830 -11.702 1.00 84.81 87 ALA A N 1
ATOM 653 C CA . ALA A 1 87 ? 7.054 2.082 -12.838 1.00 84.81 87 ALA A CA 1
ATOM 654 C C . ALA A 1 87 ? 6.565 3.022 -13.955 1.00 84.81 87 ALA A C 1
ATOM 656 O O . ALA A 1 87 ? 6.912 2.838 -15.120 1.00 84.81 87 ALA A O 1
ATOM 657 N N . SER A 1 88 ? 5.838 4.085 -13.597 1.00 83.25 88 SER A N 1
ATOM 658 C CA . SER A 1 88 ? 5.350 5.088 -14.555 1.00 83.25 88 SER A CA 1
ATOM 659 C C . SER A 1 88 ? 6.486 5.895 -15.185 1.00 83.25 88 SER A C 1
ATOM 661 O O . SER A 1 88 ? 6.425 6.216 -16.371 1.00 83.25 88 SER A O 1
ATOM 663 N N . ARG A 1 89 ? 7.542 6.203 -14.418 1.00 84.25 89 ARG A N 1
ATOM 664 C CA . ARG A 1 89 ? 8.751 6.871 -14.918 1.00 84.25 89 ARG A CA 1
ATOM 665 C C . ARG A 1 89 ? 9.489 5.992 -15.918 1.00 84.25 89 ARG A C 1
ATOM 667 O O . ARG A 1 89 ? 9.857 6.490 -16.972 1.00 84.25 89 ARG A O 1
ATOM 674 N N . THR A 1 90 ? 9.716 4.722 -15.589 1.00 83.75 90 THR A N 1
ATOM 675 C CA . THR A 1 90 ? 10.388 3.776 -16.487 1.00 83.75 90 THR A CA 1
ATOM 676 C C . THR A 1 90 ? 9.604 3.630 -17.788 1.00 83.75 90 THR A C 1
ATOM 678 O O . THR A 1 90 ? 10.177 3.825 -18.852 1.00 83.75 90 THR A O 1
ATOM 681 N N . ALA A 1 91 ? 8.282 3.446 -17.714 1.00 83.00 91 ALA A N 1
ATOM 682 C CA . ALA A 1 91 ? 7.429 3.385 -18.902 1.00 83.00 91 ALA A CA 1
ATOM 683 C C . ALA A 1 91 ? 7.493 4.662 -19.765 1.00 83.00 91 ALA A C 1
ATOM 685 O O . ALA A 1 91 ? 7.492 4.577 -20.985 1.00 83.00 91 ALA A O 1
ATOM 686 N N . ALA A 1 92 ? 7.585 5.849 -19.153 1.00 82.44 92 ALA A N 1
ATOM 687 C CA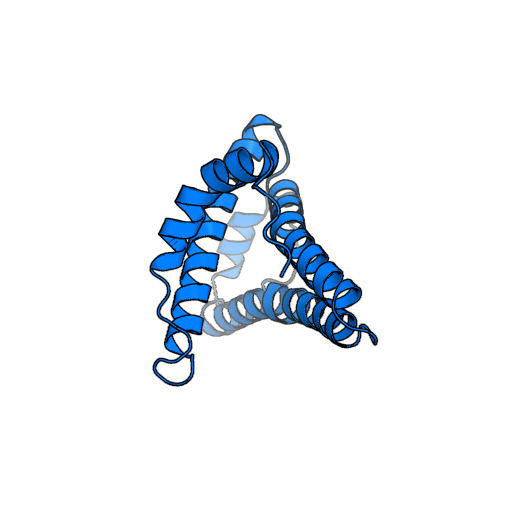 . ALA A 1 92 ? 7.689 7.114 -19.888 1.00 82.44 92 ALA A CA 1
ATOM 688 C C . ALA A 1 92 ? 9.064 7.355 -20.535 1.00 82.44 92 ALA A C 1
ATOM 690 O O . ALA A 1 92 ? 9.159 8.138 -21.473 1.00 82.44 92 ALA A O 1
ATOM 691 N N . VAL A 1 93 ? 10.129 6.759 -19.993 1.00 83.00 93 VAL A N 1
ATOM 692 C CA . VAL A 1 93 ? 11.493 6.893 -20.530 1.00 83.00 93 VAL A CA 1
ATOM 693 C C . VAL A 1 93 ? 11.757 5.862 -21.626 1.00 83.00 93 VAL A C 1
ATOM 695 O O . VAL A 1 93 ? 12.467 6.174 -22.578 1.00 83.00 93 VAL A O 1
ATOM 698 N N . ASP A 1 94 ? 11.188 4.663 -21.493 1.00 80.31 94 ASP A N 1
ATOM 699 C CA . ASP A 1 94 ? 11.445 3.543 -22.400 1.00 80.31 94 ASP A CA 1
ATOM 700 C C . ASP A 1 94 ? 10.507 3.523 -23.626 1.00 80.31 94 ASP A C 1
ATOM 702 O O . ASP A 1 94 ? 10.844 2.897 -24.631 1.00 80.31 94 ASP A O 1
ATOM 706 N N . GLU A 1 95 ? 9.352 4.203 -23.583 1.00 77.00 95 GLU A N 1
ATOM 707 C CA . GLU A 1 95 ? 8.408 4.294 -24.709 1.00 77.00 95 GLU A CA 1
ATOM 708 C C . GLU A 1 95 ? 8.379 5.683 -25.363 1.00 77.00 95 GLU A C 1
ATOM 710 O O . GLU A 1 95 ? 8.199 6.697 -24.691 1.00 77.00 95 GLU A O 1
ATOM 715 N N . ASP A 1 96 ? 8.411 5.726 -26.701 1.00 72.06 96 ASP A N 1
ATOM 716 C CA . ASP A 1 96 ? 8.382 6.975 -27.484 1.00 72.06 96 ASP A CA 1
ATOM 717 C C . ASP A 1 96 ? 7.091 7.800 -27.299 1.00 72.06 96 ASP A C 1
ATOM 719 O O . ASP A 1 96 ? 7.112 9.025 -27.422 1.00 72.06 96 ASP A O 1
ATOM 723 N N . CYS A 1 97 ? 5.955 7.140 -27.033 1.00 76.31 97 CYS A N 1
ATOM 724 C CA . CYS A 1 97 ? 4.639 7.788 -26.900 1.00 76.31 97 CYS A CA 1
ATOM 725 C C . CYS A 1 97 ? 4.160 7.922 -25.444 1.00 76.31 97 CYS A C 1
ATOM 727 O O . CYS A 1 97 ? 3.147 8.571 -25.205 1.00 76.31 97 CYS A O 1
ATOM 729 N N . ALA A 1 98 ? 4.875 7.336 -24.474 1.00 76.94 98 ALA A N 1
ATOM 730 C CA . ALA A 1 98 ? 4.538 7.335 -23.044 1.00 76.94 98 ALA A CA 1
ATOM 731 C C . ALA A 1 98 ? 3.095 6.890 -22.683 1.00 76.94 98 ALA A C 1
ATOM 733 O O . ALA A 1 98 ? 2.634 7.130 -21.560 1.00 76.94 98 ALA A O 1
ATOM 734 N N . ASP A 1 99 ? 2.384 6.213 -23.589 1.00 79.81 9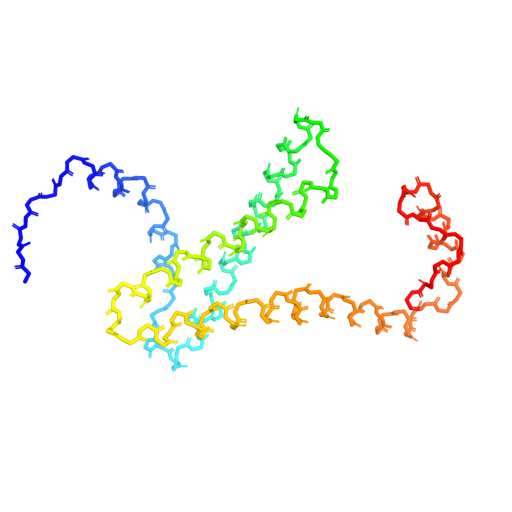9 ASP A N 1
ATOM 735 C CA . ASP A 1 99 ? 0.993 5.786 -23.396 1.00 79.81 99 ASP A CA 1
ATOM 736 C C . ASP A 1 99 ? 0.860 4.803 -22.221 1.00 79.81 99 ASP A C 1
ATOM 738 O O . ASP A 1 99 ? -0.089 4.892 -21.431 1.00 79.81 99 ASP A O 1
ATOM 742 N N . ALA A 1 100 ? 1.843 3.914 -22.029 1.00 79.06 100 ALA A N 1
ATOM 743 C CA . ALA A 1 100 ? 1.850 3.000 -20.891 1.00 79.06 100 ALA A CA 1
ATOM 744 C C . ALA A 1 100 ? 1.990 3.728 -19.545 1.00 79.06 100 ALA A C 1
ATOM 746 O O . ALA A 1 100 ? 1.442 3.273 -18.540 1.00 79.06 100 ALA A O 1
ATOM 747 N N . SER A 1 101 ? 2.663 4.883 -19.510 1.00 81.75 101 SER A N 1
ATOM 748 C CA . SER A 1 101 ? 2.802 5.688 -18.291 1.00 81.75 101 SER A CA 1
ATOM 749 C C . SER A 1 101 ? 1.453 6.254 -17.839 1.00 81.75 101 SER A C 1
ATOM 751 O O . SER A 1 101 ? 1.088 6.143 -16.668 1.00 81.75 101 SER A O 1
ATOM 753 N N . ILE A 1 102 ? 0.659 6.778 -18.781 1.00 83.62 102 ILE A N 1
ATOM 754 C CA . ILE A 1 102 ? -0.690 7.299 -18.504 1.00 83.62 102 ILE A CA 1
ATOM 755 C C . ILE A 1 102 ? -1.608 6.177 -18.013 1.00 83.62 102 ILE A C 1
ATOM 757 O O . ILE A 1 102 ? -2.352 6.361 -17.041 1.00 83.62 102 ILE A O 1
ATOM 761 N N . GLY A 1 103 ? -1.539 5.010 -18.661 1.00 84.12 103 GLY A N 1
ATOM 762 C CA . GLY A 1 103 ? -2.283 3.822 -18.253 1.00 84.12 103 GLY A CA 1
ATOM 763 C C . GLY A 1 103 ? -1.928 3.374 -16.836 1.00 84.12 103 GLY A C 1
ATOM 764 O O . GLY A 1 103 ? -2.827 3.091 -16.044 1.00 84.12 103 GLY A O 1
ATOM 765 N N . ASN A 1 104 ? -0.640 3.384 -16.486 1.00 84.62 104 ASN A N 1
ATOM 766 C CA . ASN A 1 104 ? -0.175 2.976 -15.166 1.00 84.62 104 ASN A CA 1
ATOM 767 C C . ASN A 1 104 ? -0.641 3.941 -14.064 1.00 84.62 104 ASN A C 1
ATOM 769 O O . ASN A 1 104 ? -1.245 3.504 -13.090 1.00 84.62 104 ASN A O 1
ATOM 773 N N . VAL A 1 105 ? -0.459 5.254 -14.251 1.00 84.50 105 VAL A N 1
ATOM 774 C CA . VAL A 1 105 ? -0.889 6.272 -13.271 1.00 84.50 105 VAL A CA 1
ATOM 775 C C . VAL A 1 105 ? -2.406 6.250 -13.068 1.00 84.50 105 VAL A C 1
ATOM 777 O O . VAL A 1 105 ? -2.899 6.289 -11.939 1.00 84.50 105 VAL A O 1
ATOM 780 N N . THR A 1 106 ? -3.168 6.180 -14.162 1.00 87.25 106 THR A N 1
ATOM 781 C CA . THR A 1 106 ? -4.636 6.180 -14.095 1.00 87.25 106 THR A CA 1
ATOM 782 C C . THR A 1 106 ? -5.156 4.878 -13.489 1.00 87.25 106 THR A C 1
ATOM 784 O O . THR A 1 106 ? -6.070 4.893 -12.658 1.00 87.25 106 THR A O 1
ATOM 787 N N . GLY A 1 107 ? -4.564 3.748 -13.878 1.00 86.31 107 GLY A N 1
ATOM 788 C CA . GLY A 1 107 ? -4.932 2.421 -13.402 1.00 86.31 107 GLY A CA 1
ATOM 789 C C . GLY A 1 107 ? -4.630 2.227 -11.919 1.00 86.31 107 GLY A C 1
ATOM 790 O O . GLY A 1 107 ? -5.519 1.813 -11.173 1.00 86.31 107 GLY A O 1
ATOM 791 N N . SER A 1 108 ? -3.422 2.573 -11.467 1.00 86.75 108 SER A N 1
ATOM 792 C CA . SER A 1 108 ? -3.009 2.346 -10.079 1.00 86.75 108 SER A CA 1
ATOM 793 C C . SER A 1 108 ? -3.803 3.210 -9.095 1.00 86.75 108 SER A C 1
ATOM 795 O O . SER A 1 108 ? -4.292 2.708 -8.081 1.00 86.75 108 SER A O 1
ATOM 797 N N . ASN A 1 109 ? -4.074 4.476 -9.437 1.00 87.94 109 ASN A N 1
ATOM 798 C CA . ASN A 1 109 ? -4.917 5.340 -8.611 1.00 87.94 109 ASN A CA 1
ATOM 799 C C . ASN A 1 109 ? -6.375 4.850 -8.564 1.00 87.94 109 ASN A C 1
ATOM 801 O O . ASN A 1 109 ? -7.006 4.855 -7.506 1.00 87.94 109 ASN A O 1
ATOM 805 N N . SER A 1 110 ? -6.902 4.364 -9.694 1.00 89.50 110 SER A N 1
ATOM 806 C CA . SER A 1 110 ? -8.244 3.771 -9.738 1.00 89.50 110 SER A CA 1
ATOM 807 C C . SER A 1 110 ? -8.340 2.538 -8.839 1.00 89.50 110 SER A C 1
ATOM 809 O O . SER A 1 110 ? -9.313 2.393 -8.102 1.00 89.50 110 SER A O 1
ATOM 811 N N . VAL A 1 111 ? -7.318 1.677 -8.838 1.00 88.25 111 VAL A N 1
ATOM 812 C CA . VAL A 1 111 ? -7.228 0.517 -7.939 1.00 88.25 111 VAL A CA 1
ATOM 813 C C . VAL A 1 111 ? -7.138 0.951 -6.474 1.00 88.25 111 VAL A C 1
ATOM 815 O O . VAL A 1 111 ? -7.863 0.408 -5.643 1.00 88.25 111 VAL A O 1
ATOM 818 N N . ASN A 1 112 ? -6.335 1.963 -6.142 1.00 87.75 112 ASN A N 1
ATOM 819 C CA . ASN A 1 112 ? -6.205 2.453 -4.766 1.00 87.75 112 ASN A CA 1
ATOM 820 C C . ASN A 1 112 ? -7.531 2.992 -4.210 1.00 87.75 112 ASN A C 1
ATOM 822 O O . ASN A 1 112 ? -7.885 2.709 -3.067 1.00 87.75 112 ASN A O 1
ATOM 826 N N . VAL A 1 113 ? -8.306 3.718 -5.017 1.00 88.69 113 VAL A N 1
ATOM 827 C CA . VAL A 1 113 ? -9.611 4.235 -4.584 1.00 88.69 113 VAL A CA 1
ATOM 828 C C . VAL A 1 113 ? -10.664 3.125 -4.561 1.00 88.69 113 VAL A C 1
ATOM 830 O O . VAL A 1 113 ? -11.324 2.916 -3.545 1.00 88.69 113 VAL A O 1
ATOM 833 N N . LEU A 1 114 ? -10.828 2.386 -5.660 1.00 89.31 114 LEU A N 1
ATOM 834 C CA . LEU A 1 114 ? -11.922 1.421 -5.799 1.00 89.31 114 LEU A CA 1
ATOM 835 C C . LEU A 1 114 ? -11.676 0.145 -4.996 1.00 89.31 114 LEU A C 1
ATOM 837 O O . LEU A 1 114 ? -12.556 -0.305 -4.268 1.00 89.31 114 LEU A O 1
ATOM 841 N N . LEU A 1 115 ? -10.485 -0.441 -5.105 1.00 88.81 115 LEU A N 1
ATOM 842 C CA . LEU A 1 115 ? -10.143 -1.662 -4.379 1.00 88.81 115 LEU A CA 1
ATOM 843 C C . LEU A 1 115 ? -9.557 -1.347 -3.002 1.00 88.81 115 LEU A C 1
ATOM 845 O O . LEU A 1 115 ? -9.907 -2.025 -2.045 1.00 88.81 115 LEU A O 1
ATOM 849 N N . GLY A 1 116 ? -8.725 -0.313 -2.864 1.00 87.19 116 GLY A N 1
ATOM 850 C CA . GLY A 1 116 ? -8.117 0.028 -1.573 1.00 87.19 116 GLY A CA 1
ATOM 851 C C . GLY A 1 116 ? -9.112 0.581 -0.547 1.00 87.19 116 GLY A C 1
ATOM 852 O O . GLY A 1 116 ? -9.082 0.159 0.606 1.00 87.19 116 GLY A O 1
ATOM 853 N N . LEU A 1 117 ? -10.024 1.477 -0.945 1.00 87.50 117 LEU A N 1
ATOM 854 C CA . LEU A 1 117 ? -11.052 2.027 -0.043 1.00 87.50 117 LEU A CA 1
ATOM 855 C C . LEU A 1 117 ? -12.410 1.336 -0.206 1.00 87.50 117 LEU A C 1
ATOM 857 O O . LEU A 1 117 ? -13.083 1.047 0.785 1.00 87.50 117 LEU A O 1
ATOM 861 N N . GLY A 1 118 ? -12.813 1.047 -1.446 1.00 90.38 118 GLY A N 1
ATOM 862 C CA . GLY A 1 118 ? -14.134 0.487 -1.729 1.00 90.38 118 GLY A CA 1
ATOM 863 C C . GLY A 1 118 ? -14.323 -0.949 -1.236 1.00 90.38 118 GLY A C 1
ATOM 864 O O . GLY A 1 118 ? -15.374 -1.246 -0.671 1.00 90.38 118 GLY A O 1
ATOM 865 N N . MET A 1 119 ? -13.327 -1.837 -1.370 1.00 91.81 119 MET A N 1
ATOM 866 C CA . MET A 1 119 ? -13.468 -3.230 -0.907 1.00 91.81 119 MET A CA 1
ATOM 867 C C . MET A 1 119 ? -13.592 -3.357 0.619 1.00 91.81 119 MET A C 1
ATOM 869 O O . MET A 1 119 ? -14.508 -4.057 1.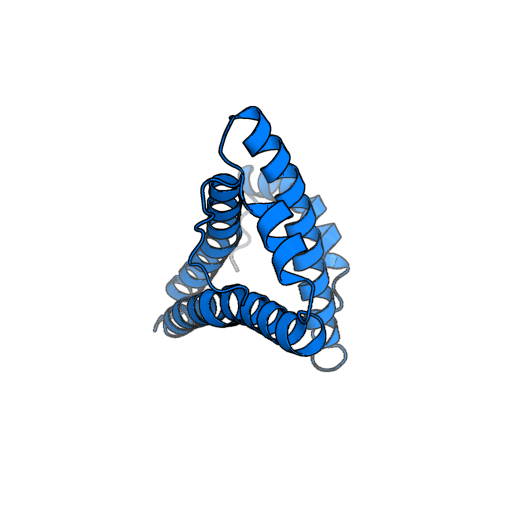056 1.00 91.81 119 MET A O 1
ATOM 873 N N . PRO A 1 120 ? -12.752 -2.708 1.456 1.00 90.44 120 PRO A N 1
ATOM 874 C CA . PRO A 1 120 ? -12.927 -2.763 2.908 1.00 90.44 120 PRO A CA 1
ATOM 875 C C . PRO A 1 120 ? -14.272 -2.199 3.364 1.00 90.44 120 PRO A C 1
ATOM 877 O O . PRO A 1 120 ? -14.912 -2.782 4.239 1.00 90.44 120 PRO A O 1
ATOM 880 N N . TRP A 1 121 ? -14.725 -1.103 2.746 1.00 90.62 121 TRP A N 1
ATOM 881 C CA . TRP A 1 121 ? -16.035 -0.530 3.042 1.00 90.62 121 TRP A CA 1
ATOM 882 C C . TRP A 1 121 ? -17.168 -1.486 2.662 1.00 90.62 121 TRP A C 1
ATOM 884 O O . TRP A 1 121 ? -18.048 -1.741 3.480 1.00 90.62 121 TRP A O 1
ATOM 894 N N . LEU A 1 122 ? -17.117 -2.082 1.467 1.00 92.62 122 LEU A N 1
ATOM 895 C CA . LEU A 1 122 ? -18.109 -3.060 1.024 1.00 92.62 122 LEU A CA 1
ATOM 896 C C . LEU A 1 122 ? -18.146 -4.281 1.951 1.00 92.62 122 LEU A C 1
ATOM 898 O O . LEU A 1 122 ? -19.222 -4.726 2.343 1.00 92.62 122 LEU A O 1
ATOM 902 N N . ALA A 1 123 ? -16.981 -4.808 2.333 1.00 91.81 123 ALA A N 1
ATOM 903 C CA . ALA A 1 123 ? -16.881 -5.931 3.259 1.00 91.81 123 ALA A CA 1
ATOM 904 C C . ALA A 1 123 ? -17.485 -5.590 4.630 1.00 91.81 123 ALA A C 1
ATOM 906 O O . ALA A 1 123 ? -18.226 -6.399 5.190 1.00 91.81 123 ALA A O 1
ATOM 907 N N . ALA A 1 124 ? -17.219 -4.384 5.144 1.00 89.62 124 ALA A N 1
ATOM 908 C CA . ALA A 1 124 ? -17.827 -3.896 6.375 1.00 89.62 124 ALA A CA 1
ATOM 909 C C . ALA A 1 124 ? -19.351 -3.772 6.234 1.00 89.62 124 ALA A C 1
ATOM 911 O O . ALA A 1 124 ? -20.072 -4.341 7.047 1.00 89.62 124 ALA A O 1
ATOM 912 N N . ALA A 1 125 ? -19.852 -3.107 5.191 1.00 90.44 125 ALA A N 1
ATOM 913 C CA . ALA A 1 125 ? -21.284 -2.926 4.953 1.00 90.44 125 ALA A CA 1
ATOM 914 C C . ALA A 1 125 ? -22.029 -4.268 4.844 1.00 90.44 125 ALA A C 1
ATOM 916 O O . ALA A 1 125 ? -23.071 -4.463 5.466 1.00 90.44 125 ALA A O 1
ATOM 917 N N . VAL A 1 126 ? -21.459 -5.235 4.118 1.00 91.75 126 VAL A N 1
ATOM 918 C CA . VAL A 1 126 ? -22.001 -6.598 4.022 1.00 91.75 126 VAL A CA 1
ATOM 919 C C . VAL A 1 126 ? -22.021 -7.273 5.394 1.00 91.75 126 VAL A C 1
ATOM 921 O O . VAL A 1 126 ? -23.042 -7.834 5.785 1.00 91.75 126 VAL A O 1
ATOM 924 N N . TYR A 1 127 ? -20.924 -7.202 6.150 1.00 90.75 127 TYR A N 1
ATOM 925 C CA . TYR A 1 127 ? -20.856 -7.776 7.493 1.00 90.75 127 TYR A CA 1
ATOM 926 C C . TYR A 1 127 ? -21.914 -7.176 8.431 1.00 90.75 127 TYR A C 1
ATOM 928 O O . TYR A 1 127 ? -22.613 -7.925 9.114 1.00 90.75 127 TYR A O 1
ATOM 936 N N . TRP A 1 128 ? -22.078 -5.852 8.432 1.00 89.19 128 TRP A N 1
ATOM 937 C CA . TRP A 1 128 ? -23.080 -5.158 9.245 1.00 89.19 128 TRP A CA 1
ATOM 938 C C . TRP A 1 128 ? -24.510 -5.497 8.830 1.00 89.19 128 TRP A C 1
ATOM 940 O O . TRP A 1 128 ? -25.348 -5.740 9.694 1.00 89.19 128 TRP A O 1
ATOM 950 N N . ASN A 1 129 ? -24.775 -5.635 7.531 1.00 88.50 129 ASN A N 1
ATOM 951 C CA . ASN A 1 129 ? -26.086 -6.039 7.030 1.00 88.50 129 ASN A CA 1
ATOM 952 C C . ASN A 1 129 ? -26.505 -7.447 7.500 1.00 88.50 129 ASN A C 1
ATOM 954 O O . ASN A 1 129 ? -27.687 -7.694 7.725 1.00 88.50 129 ASN A O 1
ATOM 958 N N . PHE A 1 130 ? -25.557 -8.378 7.660 1.00 89.06 130 PHE A N 1
ATOM 959 C CA . PHE A 1 130 ? -25.863 -9.753 8.084 1.00 89.06 130 PHE A CA 1
ATOM 960 C C . PHE A 1 130 ? -25.734 -9.992 9.596 1.00 89.06 130 PHE A C 1
ATOM 962 O O . PHE A 1 130 ? -26.476 -10.806 10.144 1.00 89.06 130 PHE A O 1
ATOM 969 N N . PHE A 1 131 ? -24.807 -9.312 10.275 1.00 87.25 131 PHE A N 1
ATOM 970 C CA . PHE A 1 131 ? -24.432 -9.595 11.669 1.00 87.25 131 PHE A CA 1
ATOM 971 C C . PHE A 1 131 ? -24.518 -8.382 12.608 1.00 87.25 131 PHE A C 1
ATOM 973 O O . PHE A 1 131 ? -24.163 -8.503 13.782 1.00 87.25 131 PHE A O 1
ATOM 980 N N . GLY A 1 132 ? -24.944 -7.217 12.115 1.00 80.06 132 GLY A N 1
ATOM 981 C CA . GLY A 1 132 ? -24.956 -5.961 12.870 1.00 80.06 132 GLY A CA 1
ATOM 982 C C . GLY A 1 132 ? -26.098 -5.823 13.876 1.00 80.06 132 GLY A C 1
ATOM 983 O O . GLY A 1 132 ? -25.959 -5.110 14.871 1.00 80.06 132 GLY A O 1
ATOM 984 N N . THR A 1 133 ? -27.210 -6.527 13.659 1.00 80.00 133 THR A N 1
ATOM 985 C CA . THR A 1 133 ? -28.438 -6.381 14.451 1.00 80.00 133 THR A CA 1
ATOM 986 C C . THR A 1 133 ? -28.184 -6.666 15.936 1.00 80.00 133 THR A C 1
ATOM 988 O O . THR A 1 133 ? -27.834 -7.785 16.313 1.00 80.00 133 THR A O 1
ATOM 991 N N . GLY A 1 134 ? -28.359 -5.651 16.789 1.00 80.88 134 GLY A N 1
ATOM 992 C CA . GLY A 1 134 ? -28.160 -5.751 18.243 1.00 80.88 134 GLY A CA 1
ATOM 993 C C . GLY A 1 134 ? -26.715 -5.579 18.731 1.00 80.88 134 GLY A C 1
ATOM 994 O O . GLY A 1 134 ? -26.461 -5.762 19.918 1.00 80.88 134 GLY A O 1
ATOM 995 N N . ARG A 1 135 ? -25.765 -5.226 17.851 1.00 82.88 135 ARG A N 1
ATOM 996 C CA . ARG A 1 135 ? -24.344 -4.999 18.200 1.00 82.88 135 ARG A CA 1
ATOM 997 C C . ARG A 1 135 ? -23.903 -3.538 18.097 1.00 82.88 135 ARG A C 1
ATOM 999 O O . ARG A 1 135 ? -22.733 -3.231 18.322 1.00 82.88 135 ARG A O 1
ATOM 1006 N N . GLU A 1 136 ? -24.832 -2.641 17.776 1.00 83.12 136 GLU A N 1
ATOM 1007 C CA . GLU A 1 136 ? -24.574 -1.203 17.658 1.00 83.12 136 GLU A CA 1
ATOM 1008 C C . GLU A 1 136 ? -24.095 -0.601 18.981 1.00 83.12 136 GLU A C 1
ATOM 1010 O O . GLU A 1 136 ? -23.092 0.111 19.001 1.00 83.12 136 GLU A O 1
ATOM 1015 N N . ASP A 1 137 ? -24.747 -0.945 20.093 1.00 85.25 137 ASP A N 1
ATOM 1016 C CA . ASP A 1 137 ? -24.380 -0.441 21.420 1.00 85.25 137 ASP A CA 1
ATOM 1017 C C . ASP A 1 137 ? -22.971 -0.894 21.830 1.00 85.25 137 ASP A C 1
ATOM 1019 O O . ASP A 1 137 ? -22.189 -0.104 22.359 1.00 85.25 137 ASP A O 1
ATOM 1023 N N . GLU A 1 138 ? -22.605 -2.147 21.525 1.00 86.31 138 GLU A N 1
ATOM 1024 C CA . GLU A 1 138 ? -21.259 -2.680 21.778 1.00 86.31 138 GLU A CA 1
ATOM 1025 C C . GLU A 1 138 ? -20.204 -1.926 20.954 1.00 86.31 138 GLU A C 1
ATOM 1027 O O . GLU A 1 138 ? -19.128 -1.589 21.452 1.00 86.31 138 GLU A O 1
ATOM 1032 N N . TRP A 1 139 ? -20.513 -1.634 19.690 1.00 85.94 139 TRP A N 1
ATOM 1033 C CA . TRP A 1 139 ? -19.614 -0.902 18.804 1.00 85.94 139 TRP A CA 1
ATOM 1034 C C . TRP A 1 139 ? -19.431 0.548 19.245 1.00 85.94 139 TRP A C 1
ATOM 1036 O O . TRP A 1 139 ? -18.298 1.018 19.357 1.00 85.94 139 TRP A O 1
ATOM 1046 N N . ARG A 1 140 ? -20.525 1.240 19.579 1.00 86.88 140 ARG A N 1
ATOM 1047 C CA . ARG A 1 140 ? -20.484 2.610 20.106 1.00 86.88 140 ARG A CA 1
ATOM 1048 C C . ARG A 1 140 ? -19.702 2.663 21.414 1.00 86.88 140 ARG A C 1
ATOM 1050 O O . ARG A 1 140 ? -18.842 3.525 21.567 1.00 86.88 140 ARG A O 1
ATOM 1057 N N . ALA A 1 141 ? -19.909 1.699 22.311 1.00 88.62 141 ALA A N 1
ATOM 1058 C CA . ALA A 1 141 ? -19.151 1.606 23.555 1.00 88.62 141 ALA A CA 1
ATOM 1059 C C . ALA A 1 141 ? -17.650 1.348 23.327 1.00 88.62 141 ALA A C 1
ATOM 1061 O O . ALA A 1 141 ? -16.820 1.837 24.091 1.00 88.62 141 ALA A O 1
ATOM 1062 N N . ARG A 1 142 ? -17.279 0.610 22.271 1.00 88.44 142 ARG A N 1
ATOM 1063 C CA . ARG A 1 142 ? -15.873 0.345 21.929 1.00 88.44 142 ARG A CA 1
ATOM 1064 C C . ARG A 1 142 ? -15.153 1.583 21.394 1.00 88.44 142 ARG A C 1
ATOM 1066 O O . ARG A 1 142 ? -13.981 1.764 21.714 1.00 88.44 142 ARG A O 1
ATOM 1073 N N . TYR A 1 143 ? -15.825 2.406 20.590 1.00 87.12 143 TYR A N 1
ATOM 1074 C CA . TYR A 1 143 ? -15.182 3.502 19.854 1.00 87.12 143 TYR A CA 1
ATOM 1075 C C . TYR A 1 143 ? -15.514 4.908 20.369 1.00 87.12 143 TYR A C 1
ATOM 1077 O O . TYR A 1 143 ? -14.914 5.864 19.896 1.00 87.12 143 TYR A O 1
ATOM 1085 N N . MET A 1 144 ? -16.378 5.065 21.380 1.00 87.06 144 MET A N 1
ATOM 1086 C CA . MET A 1 144 ? -16.751 6.383 21.929 1.00 87.06 144 MET A CA 1
ATOM 1087 C C . MET A 1 144 ? -15.581 7.243 22.436 1.00 87.06 144 MET A C 1
ATOM 1089 O O . MET A 1 144 ? -15.725 8.454 22.572 1.00 87.06 144 MET A O 1
ATOM 1093 N N . HIS A 1 145 ? -14.440 6.627 22.751 1.00 84.88 145 HIS A N 1
ATOM 1094 C CA . HIS A 1 145 ? -13.248 7.315 23.259 1.00 84.88 145 HIS A CA 1
ATOM 1095 C C . HIS A 1 145 ? -12.252 7.698 22.162 1.00 84.88 145 HIS A C 1
ATOM 1097 O O . HIS A 1 145 ? -11.237 8.334 22.447 1.00 84.88 145 HIS A O 1
ATOM 1103 N N . GLU A 1 146 ? -12.509 7.291 20.923 1.00 86.44 146 GLU A N 1
ATOM 1104 C CA . GLU A 1 146 ? -11.628 7.592 19.810 1.00 86.44 146 GLU A CA 1
ATOM 1105 C C . GLU A 1 146 ? -11.835 9.033 19.315 1.00 86.44 146 GLU A C 1
ATOM 1107 O O . GLU A 1 146 ? -12.970 9.493 19.192 1.00 86.44 146 GLU A O 1
ATOM 1112 N N . PRO A 1 147 ? -10.759 9.755 18.955 1.00 82.69 147 PRO A N 1
ATOM 1113 C CA . PRO A 1 147 ? -10.838 11.162 18.558 1.00 82.69 147 PRO A CA 1
ATOM 1114 C C . PRO A 1 147 ? -11.591 11.409 17.241 1.00 82.69 147 PRO A C 1
ATOM 1116 O O . PRO A 1 147 ? -11.910 12.552 16.928 1.00 82.69 147 PRO A O 1
ATOM 1119 N N . TRP A 1 148 ? -11.861 10.363 16.459 1.00 82.38 148 TRP A N 1
ATOM 1120 C CA . TRP A 1 148 ? -12.633 10.422 15.215 1.00 82.38 148 TRP A CA 1
ATOM 1121 C C . TRP A 1 148 ? -14.115 10.056 15.398 1.00 82.38 148 TRP A C 1
ATOM 1123 O O . TRP A 1 148 ? -14.876 10.140 14.435 1.00 82.38 148 TRP A O 1
ATOM 1133 N N . TYR A 1 149 ? -14.534 9.641 16.598 1.00 85.38 149 TYR A N 1
ATOM 1134 C CA . TYR A 1 149 ? -15.911 9.235 16.864 1.00 85.38 149 TYR A CA 1
ATOM 1135 C C . TYR A 1 149 ? -16.844 10.441 17.071 1.00 85.38 149 TYR A C 1
ATOM 1137 O O . TYR A 1 149 ? -16.501 11.423 17.725 1.00 85.38 149 TYR A O 1
ATOM 1145 N N . SER A 1 150 ? -18.066 10.327 16.557 1.00 85.62 150 SER A N 1
ATOM 1146 C CA . SER A 1 150 ? -19.194 11.236 16.749 1.00 85.62 150 SER A CA 1
ATOM 1147 C C . SER A 1 150 ? -20.433 10.418 17.134 1.00 85.62 150 SER A C 1
ATOM 1149 O O . SER A 1 150 ? -20.569 9.254 16.762 1.00 85.62 150 SER A O 1
ATOM 1151 N N . ALA A 1 151 ? -21.364 10.989 17.896 1.00 82.56 151 ALA A N 1
ATOM 1152 C CA . ALA A 1 151 ? -22.588 10.271 18.259 1.00 82.56 151 ALA A CA 1
ATOM 1153 C C . ALA A 1 151 ? -23.487 10.008 17.034 1.00 82.56 151 ALA A C 1
ATOM 1155 O O . ALA A 1 151 ? -24.149 8.971 16.965 1.00 82.56 151 ALA A O 1
ATOM 1156 N N . ASP A 1 152 ? -23.440 10.898 16.041 1.00 82.44 152 ASP A N 1
ATOM 1157 C CA . ASP A 1 152 ? -24.344 10.897 14.887 1.00 82.44 152 ASP A CA 1
ATOM 1158 C C . ASP A 1 152 ? -23.832 10.071 13.696 1.00 82.44 152 ASP A C 1
ATOM 1160 O O . ASP A 1 152 ? -24.487 10.012 12.655 1.00 82.44 152 ASP A O 1
ATOM 1164 N N . MET A 1 153 ? -22.657 9.440 13.801 1.00 81.44 153 MET A N 1
ATOM 1165 C CA . MET A 1 153 ? -22.118 8.658 12.683 1.00 81.44 153 MET A CA 1
ATOM 1166 C C . MET A 1 153 ? -22.901 7.355 12.481 1.00 81.44 153 MET A C 1
ATOM 1168 O O . MET A 1 153 ? -23.236 6.671 13.458 1.00 81.44 153 MET A O 1
ATOM 1172 N N . PRO A 1 154 ? -23.175 7.000 11.214 1.00 75.25 154 PRO A N 1
ATOM 1173 C CA . PRO A 1 154 ? -23.818 5.743 10.874 1.00 75.25 154 PRO A CA 1
ATOM 1174 C C . PRO A 1 154 ? -22.898 4.569 11.222 1.00 75.25 154 PRO A C 1
ATOM 1176 O O . PRO A 1 154 ? -21.684 4.617 11.001 1.00 75.25 154 PRO A O 1
ATOM 1179 N N . VAL A 1 155 ? -23.486 3.511 11.776 1.00 70.69 155 VAL A N 1
ATOM 1180 C CA . VAL A 1 155 ? -22.785 2.262 12.091 1.00 70.69 155 VAL A CA 1
ATOM 1181 C C . VAL A 1 155 ? -22.872 1.364 10.856 1.00 70.69 155 VAL A C 1
ATOM 1183 O O . VAL A 1 155 ? -23.642 0.412 10.831 1.00 70.69 155 VAL A O 1
ATOM 1186 N N . ALA A 1 156 ? -22.082 1.732 9.840 1.00 59.84 156 ALA A N 1
ATOM 1187 C CA . ALA A 1 156 ? -22.168 1.266 8.447 1.00 59.84 156 ALA A CA 1
ATOM 1188 C C . ALA A 1 156 ? -23.490 1.575 7.721 1.00 59.84 156 ALA A C 1
ATOM 1190 O O . ALA A 1 156 ? -24.551 1.703 8.367 1.00 59.84 156 ALA A O 1
#